Protein AF-A0AAN0LY32-F1 (afdb_monomer)

Secondary structure (DSSP, 8-state):
-HHHHHHHHHHHHHHHHHHHHHTT--HHHHHHHHHHTTS-GGGGTTSSEEEEEEEEEHHHHHHGGGGTTSSEEEEEEEE-SSEEEEEEEEEGGGHHHHHHHHHHTT-EE----

Radius of gyration: 16.96 Å; Cα contacts (8 Å, |Δi|>4): 120; chains: 1; bounding box: 46×37×41 Å

pLDDT: mean 83.25, std 14.58, range [47.28, 97.12]

Nearest PDB structures (foldseek):
  4dl0-assembly2_C  TM=7.419E-01  e=6.358E-03  Saccharomyces cerevisiae S288C
  7uzj-assembly1_G  TM=5.264E-01  e=7.307E-03  Rattus norvegicus
  4yb5-assembly1_A  TM=5.906E-01  e=1.905E+00  Campylobacter jejuni RM1221
  4yb5-assembly1_F  TM=4.664E-01  e=1.092E+00  Campylobacter jejuni RM1221
  4yb5-assembly1_D  TM=4.673E-01  e=1.442E+00  Campylobacter jejuni RM1221

Sequence (113 aa):
MKKILQQAEAVCDKNVAIATTISTLHKDDKIALENLQSYPLDELDEGFITFKFGRMPLNSFQKLTLYHSEEFVFTELHRNKHNAWIIYVCLKSKEEHFAEFFESMYFEPITIP

Structure (mmCIF, N/CA/C/O backbone):
data_AF-A0AAN0LY32-F1
#
_entry.id   AF-A0AAN0LY32-F1
#
loop_
_atom_site.group_PDB
_atom_site.id
_atom_site.type_symbol
_atom_site.label_atom_id
_atom_site.label_alt_id
_atom_site.label_comp_id
_atom_site.label_asym_id
_atom_site.label_entity_id
_atom_site.label_seq_id
_atom_site.pdbx_PDB_ins_code
_atom_site.Cartn_x
_atom_site.Cartn_y
_atom_site.Cartn_z
_atom_site.occupancy
_atom_site.B_iso_or_equiv
_atom_site.auth_seq_id
_atom_site.auth_comp_id
_atom_site.auth_asym_id
_atom_site.auth_atom_id
_atom_site.pdbx_PDB_model_num
ATOM 1 N N . MET A 1 1 ? -30.640 20.966 -23.816 1.00 54.25 1 MET A N 1
ATOM 2 C CA . MET A 1 1 ? -29.313 21.173 -24.441 1.00 54.25 1 MET A CA 1
ATOM 3 C C . MET A 1 1 ? -28.191 21.371 -23.418 1.00 54.25 1 MET A C 1
ATOM 5 O O . MET A 1 1 ? -27.308 20.530 -23.398 1.00 54.25 1 MET A O 1
ATOM 9 N N . LYS A 1 2 ? -28.239 22.366 -22.512 1.00 56.28 2 LYS A N 1
ATOM 10 C CA . LYS A 1 2 ? -27.163 22.611 -21.516 1.00 56.28 2 LYS A CA 1
ATOM 11 C C . LYS A 1 2 ? -26.788 21.411 -20.618 1.00 56.28 2 LYS A C 1
ATOM 13 O O . LYS A 1 2 ? -25.610 21.175 -20.407 1.00 56.28 2 LYS A O 1
ATOM 18 N N . LYS A 1 3 ? -27.764 20.616 -20.152 1.00 58.16 3 LYS A N 1
ATOM 19 C CA . LYS A 1 3 ? -27.505 19.432 -19.299 1.00 58.16 3 LYS A CA 1
ATOM 20 C C . LYS A 1 3 ? -26.723 18.305 -19.991 1.00 58.16 3 LYS A C 1
ATOM 22 O O . LYS A 1 3 ? -25.967 17.614 -19.327 1.00 58.16 3 LYS A O 1
ATOM 27 N N . ILE A 1 4 ? -26.904 18.127 -21.302 1.00 65.81 4 ILE A N 1
ATOM 28 C CA . ILE A 1 4 ? -26.255 17.047 -22.067 1.00 65.81 4 ILE A CA 1
ATOM 29 C C . ILE A 1 4 ? -24.785 17.400 -22.328 1.00 65.81 4 ILE A C 1
ATOM 31 O O . ILE A 1 4 ? -23.925 16.540 -22.197 1.00 65.81 4 ILE A O 1
ATOM 35 N N . LEU A 1 5 ? -24.497 18.676 -22.612 1.00 59.41 5 LEU A N 1
ATOM 36 C CA . LEU A 1 5 ? -23.128 19.189 -22.730 1.00 59.41 5 LEU A CA 1
ATOM 37 C C . LEU A 1 5 ? -22.355 19.054 -21.411 1.00 59.41 5 LEU A C 1
ATOM 39 O O . LEU A 1 5 ? -21.271 18.489 -21.419 1.00 59.41 5 LEU A O 1
ATOM 43 N N . GLN A 1 6 ? -22.953 19.434 -20.276 1.00 67.56 6 GLN A N 1
ATOM 44 C CA . GLN A 1 6 ? -22.310 19.269 -18.962 1.00 67.56 6 GLN A CA 1
ATOM 45 C C . GLN A 1 6 ? -22.045 17.803 -18.590 1.00 67.56 6 GLN A C 1
ATOM 47 O O . GLN A 1 6 ? -21.030 17.494 -17.974 1.00 67.56 6 GLN A O 1
ATOM 52 N N . GLN A 1 7 ? -22.948 16.883 -18.947 1.00 65.94 7 GLN A N 1
ATOM 53 C CA . GLN A 1 7 ? -22.720 15.453 -18.721 1.00 65.94 7 GLN A CA 1
ATOM 54 C C . GLN A 1 7 ? -21.620 14.900 -19.632 1.00 65.94 7 GLN A C 1
ATOM 56 O O . GLN A 1 7 ? -20.812 14.097 -19.176 1.00 65.94 7 GLN A O 1
ATOM 61 N N . ALA A 1 8 ? -21.561 15.339 -20.891 1.00 67.19 8 ALA A N 1
ATOM 62 C CA . ALA A 1 8 ? -20.515 14.932 -21.824 1.00 67.19 8 ALA A CA 1
ATOM 63 C C . ALA A 1 8 ? -19.129 15.461 -21.412 1.00 67.19 8 ALA A C 1
ATOM 65 O O . ALA A 1 8 ? -18.156 14.714 -21.483 1.00 67.19 8 ALA A O 1
ATOM 66 N N . GLU A 1 9 ? -19.046 16.701 -20.918 1.00 71.00 9 GLU A N 1
ATOM 67 C CA . GLU A 1 9 ? -17.817 17.296 -20.370 1.00 71.00 9 GLU A CA 1
ATOM 68 C C . GLU A 1 9 ? -17.324 16.515 -19.145 1.00 71.00 9 GLU A C 1
ATOM 70 O O . GLU A 1 9 ? -16.193 16.041 -19.138 1.00 71.00 9 GLU A O 1
ATOM 75 N N . ALA A 1 10 ? -18.203 16.240 -18.174 1.00 70.94 10 ALA A N 1
ATOM 76 C CA . ALA A 1 10 ? -17.839 15.478 -16.977 1.00 70.94 10 ALA A CA 1
ATOM 77 C C . ALA A 1 10 ? -17.388 14.035 -17.278 1.00 70.94 10 ALA A C 1
ATOM 79 O O . ALA A 1 10 ? -16.571 13.471 -16.549 1.00 70.94 10 ALA A O 1
ATOM 80 N N . VAL A 1 11 ? -17.926 13.414 -18.331 1.00 72.94 11 VAL A N 1
ATOM 81 C CA . VAL A 1 11 ? -17.486 12.088 -18.794 1.00 72.94 11 VAL A CA 1
ATOM 82 C C . VAL A 1 11 ? -16.127 12.180 -19.490 1.00 72.94 11 VAL A C 1
ATOM 84 O O . VAL A 1 11 ? -15.276 11.326 -19.259 1.00 72.94 11 VAL A O 1
ATOM 87 N N . CYS A 1 12 ? -15.895 13.220 -20.294 1.00 66.25 12 CYS A N 1
ATOM 88 C CA . CYS A 1 12 ? -14.607 13.451 -20.944 1.00 66.25 12 CYS A CA 1
ATOM 89 C C . CYS A 1 12 ? -13.501 13.697 -19.909 1.00 66.25 12 CYS A C 1
ATOM 91 O O . CYS A 1 12 ? -12.467 13.041 -19.965 1.00 66.25 12 CYS A O 1
ATOM 93 N N . ASP A 1 13 ? -13.756 14.536 -18.904 1.00 69.31 13 ASP A N 1
ATOM 94 C CA . ASP A 1 13 ? -12.797 14.849 -17.840 1.00 69.31 13 ASP A CA 1
ATOM 95 C C . ASP A 1 13 ? -12.443 13.612 -17.005 1.00 69.31 13 ASP A C 1
ATOM 97 O O . ASP A 1 13 ? -11.271 13.362 -16.720 1.00 69.31 13 ASP A O 1
ATOM 101 N N . LYS A 1 14 ? -13.439 12.776 -16.673 1.00 62.91 14 LYS A N 1
ATOM 102 C CA . LYS A 1 14 ? -13.203 11.485 -16.008 1.00 62.91 14 LYS A CA 1
ATOM 103 C C . LYS A 1 14 ? -12.377 10.544 -16.87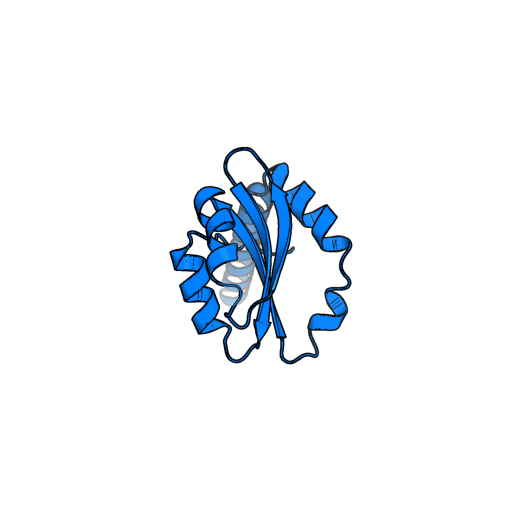7 1.00 62.91 14 LYS A C 1
ATOM 105 O O . LYS A 1 14 ? -11.436 9.937 -16.381 1.00 62.91 14 LYS A O 1
ATOM 110 N N . ASN A 1 15 ? -12.690 10.446 -18.166 1.00 55.72 15 ASN A N 1
ATOM 111 C CA . ASN A 1 15 ? -11.966 9.575 -19.087 1.00 55.72 15 ASN A CA 1
ATOM 112 C C . ASN A 1 15 ? -10.530 10.060 -19.335 1.00 55.72 15 ASN A C 1
ATOM 114 O O . ASN A 1 15 ? -9.633 9.234 -19.464 1.00 55.72 15 ASN A O 1
ATOM 118 N N . VAL A 1 16 ? -10.289 11.374 -19.346 1.00 63.53 16 VAL A N 1
ATOM 119 C CA . VAL A 1 16 ? -8.947 11.967 -19.439 1.00 63.53 16 VAL A CA 1
ATOM 120 C C . VAL A 1 16 ? -8.164 11.740 -18.149 1.00 63.53 16 VAL A C 1
ATOM 122 O O . VAL A 1 16 ? -6.997 11.364 -18.222 1.00 63.53 16 VAL A O 1
ATOM 125 N N . ALA A 1 17 ? -8.786 11.883 -16.976 1.00 56.47 17 ALA A N 1
ATOM 126 C CA . ALA A 1 17 ? -8.147 11.563 -15.701 1.00 56.47 17 ALA A CA 1
ATOM 127 C C . ALA A 1 17 ? -7.769 10.073 -15.621 1.00 56.47 17 ALA A C 1
ATOM 129 O O . ALA A 1 17 ? -6.624 9.749 -15.320 1.00 56.47 17 ALA A O 1
ATOM 130 N N . ILE A 1 18 ? -8.683 9.173 -15.997 1.00 56.47 18 ILE A N 1
ATOM 131 C CA . ILE A 1 18 ? -8.439 7.725 -16.069 1.00 56.47 18 ILE A CA 1
ATOM 132 C C . ILE A 1 18 ? -7.329 7.405 -17.082 1.00 56.47 18 ILE A C 1
ATOM 134 O O . ILE A 1 18 ? -6.408 6.657 -16.764 1.00 56.47 18 ILE A O 1
ATOM 138 N N . ALA A 1 19 ? -7.354 8.004 -18.276 1.00 50.38 19 ALA A N 1
ATOM 139 C CA . ALA A 1 19 ? -6.316 7.811 -19.288 1.00 50.38 19 ALA A CA 1
ATOM 140 C C . ALA A 1 19 ? -4.949 8.351 -18.838 1.00 50.38 19 ALA A C 1
ATOM 142 O O . ALA A 1 19 ? -3.926 7.745 -19.147 1.00 50.38 19 ALA A O 1
ATOM 143 N N . THR A 1 20 ? -4.919 9.445 -18.074 1.00 48.84 20 THR A N 1
ATOM 144 C CA . THR A 1 20 ? -3.680 10.012 -17.522 1.00 48.84 20 THR A CA 1
ATOM 145 C C . THR A 1 20 ? -3.105 9.104 -16.432 1.00 48.84 20 THR A C 1
ATOM 147 O O . THR A 1 20 ? -1.913 8.813 -16.464 1.00 48.84 20 THR A O 1
ATOM 150 N N . THR A 1 21 ? -3.947 8.552 -15.552 1.00 49.12 21 THR A N 1
ATOM 151 C CA . THR A 1 21 ? -3.539 7.572 -14.529 1.00 49.12 21 THR A CA 1
ATOM 152 C C . THR A 1 21 ? -3.051 6.255 -15.150 1.00 49.12 21 THR A C 1
ATOM 154 O O . THR A 1 21 ? -1.990 5.747 -14.783 1.00 49.12 21 THR A O 1
ATOM 157 N N . ILE A 1 22 ? -3.760 5.724 -16.154 1.00 51.31 22 ILE A N 1
ATOM 158 C CA . ILE A 1 22 ? -3.358 4.511 -16.893 1.00 51.31 22 ILE A CA 1
ATOM 159 C C . ILE A 1 22 ? -2.063 4.753 -17.694 1.00 51.31 22 ILE A C 1
ATOM 161 O O . ILE A 1 22 ? -1.229 3.854 -17.811 1.00 51.31 22 ILE A O 1
ATOM 165 N N . SER A 1 23 ? -1.847 5.974 -18.194 1.00 47.28 23 SER A N 1
ATOM 166 C CA . SER A 1 23 ? -0.624 6.382 -18.899 1.00 47.28 23 SER A CA 1
ATOM 167 C C . SER A 1 23 ? 0.603 6.530 -17.984 1.00 47.28 23 SER A C 1
ATOM 169 O O . SER A 1 23 ? 1.716 6.619 -18.503 1.00 47.28 23 SER A O 1
ATOM 171 N N . THR A 1 24 ? 0.439 6.551 -16.656 1.00 55.69 24 THR A N 1
ATOM 172 C CA . THR A 1 24 ? 1.545 6.694 -15.684 1.00 55.69 24 THR A CA 1
ATOM 173 C C . THR A 1 24 ? 2.018 5.390 -15.041 1.00 55.69 24 THR A C 1
ATOM 175 O O . THR A 1 24 ? 2.996 5.420 -14.295 1.00 55.69 24 THR A O 1
ATOM 178 N N . LEU A 1 25 ? 1.384 4.248 -15.336 1.00 63.34 25 LEU A N 1
ATOM 179 C CA . LEU A 1 25 ? 1.822 2.951 -14.810 1.00 63.34 25 LEU A CA 1
ATOM 180 C C . LEU A 1 25 ? 3.132 2.521 -15.483 1.00 63.34 25 LEU A C 1
ATOM 182 O O . LEU A 1 25 ? 3.166 2.049 -16.626 1.00 63.34 25 LEU A O 1
ATOM 186 N N . HIS A 1 26 ? 4.228 2.699 -14.752 1.00 75.25 26 HIS A N 1
ATOM 187 C CA . HIS A 1 26 ? 5.556 2.266 -15.141 1.00 75.25 26 HIS A CA 1
ATOM 188 C C . HIS A 1 26 ? 5.622 0.736 -15.222 1.00 75.25 26 HIS A C 1
ATOM 190 O O . HIS A 1 26 ? 4.806 0.006 -14.662 1.00 75.25 26 HIS A O 1
ATOM 196 N N . LYS A 1 27 ? 6.642 0.225 -15.919 1.00 87.44 27 LYS A N 1
ATOM 197 C CA . LYS A 1 27 ? 6.880 -1.219 -16.074 1.00 87.44 27 LYS A CA 1
ATOM 198 C C . LYS A 1 27 ? 6.856 -1.975 -14.735 1.00 87.44 27 LYS A C 1
ATOM 200 O O . LYS A 1 27 ? 6.335 -3.080 -14.683 1.00 87.44 27 LYS A O 1
ATOM 205 N N . ASP A 1 28 ? 7.397 -1.369 -13.682 1.00 91.56 28 ASP A N 1
ATOM 206 C CA . ASP A 1 28 ? 7.434 -1.954 -12.340 1.00 91.56 28 ASP A CA 1
ATOM 207 C C . ASP A 1 28 ? 6.045 -2.029 -11.680 1.00 91.56 28 ASP A C 1
ATOM 209 O O . ASP A 1 28 ? 5.755 -3.014 -11.004 1.00 91.56 28 ASP A O 1
ATOM 213 N N . ASP A 1 29 ? 5.161 -1.053 -11.931 1.00 89.94 29 ASP A N 1
ATOM 214 C CA . ASP A 1 29 ? 3.790 -1.069 -11.404 1.00 89.94 29 ASP A CA 1
ATOM 215 C C . ASP A 1 29 ? 3.010 -2.263 -11.979 1.00 89.94 29 ASP A C 1
ATOM 217 O O . ASP A 1 29 ? 2.258 -2.921 -11.265 1.00 89.94 29 ASP A O 1
ATOM 221 N N . LYS A 1 30 ? 3.242 -2.598 -13.258 1.00 89.62 30 LYS A N 1
ATOM 222 C CA . LYS A 1 30 ? 2.623 -3.764 -13.912 1.00 89.62 30 LYS A CA 1
ATOM 223 C C . LYS A 1 30 ? 3.068 -5.085 -13.289 1.00 89.62 30 LYS A C 1
ATOM 225 O O . LYS A 1 30 ? 2.222 -5.923 -13.014 1.00 89.62 30 LYS A O 1
ATOM 230 N N . ILE A 1 31 ? 4.365 -5.243 -13.016 1.00 93.12 31 ILE A N 1
ATOM 231 C CA . ILE A 1 31 ? 4.904 -6.448 -12.360 1.00 93.12 31 ILE A CA 1
ATOM 232 C C . ILE A 1 31 ? 4.287 -6.610 -10.966 1.00 93.12 31 ILE A C 1
ATOM 234 O O . ILE A 1 31 ? 3.867 -7.698 -10.582 1.00 93.12 31 ILE A O 1
ATOM 238 N N . ALA A 1 32 ? 4.197 -5.513 -10.210 1.00 94.06 32 ALA A N 1
ATOM 239 C CA . ALA A 1 32 ? 3.587 -5.532 -8.889 1.00 94.06 32 ALA A CA 1
ATOM 240 C C . ALA A 1 32 ? 2.092 -5.893 -8.937 1.00 94.06 32 ALA A C 1
ATOM 242 O O . ALA A 1 32 ? 1.632 -6.660 -8.094 1.00 94.06 32 ALA A O 1
ATOM 243 N N . LEU A 1 33 ? 1.352 -5.386 -9.929 1.00 91.31 33 LEU A N 1
ATOM 244 C CA . LEU A 1 33 ? -0.058 -5.725 -10.149 1.00 91.31 33 LEU A CA 1
ATOM 245 C C . LEU A 1 33 ? -0.250 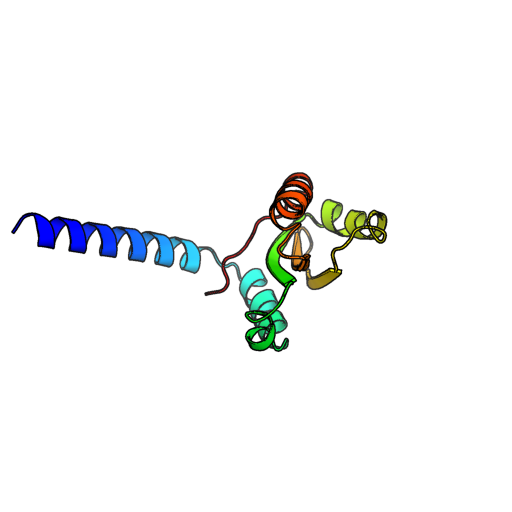-7.194 -10.551 1.00 91.31 33 LEU A C 1
ATOM 247 O O . LEU A 1 33 ? -1.157 -7.841 -10.039 1.00 91.31 33 LEU A O 1
ATOM 251 N N . GLU A 1 34 ? 0.608 -7.742 -11.413 1.00 91.25 34 GLU A N 1
ATOM 252 C CA . GLU A 1 34 ? 0.586 -9.169 -11.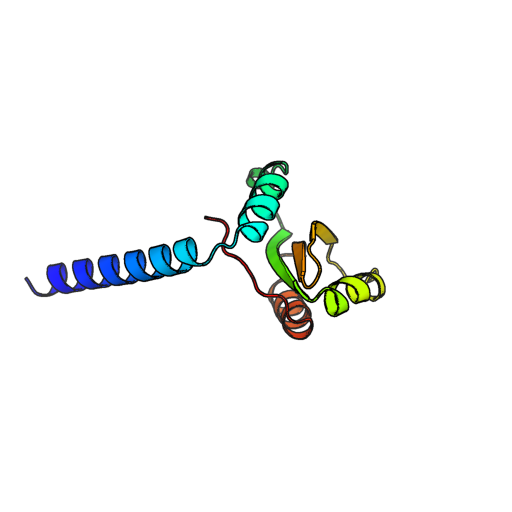771 1.00 91.25 34 GLU A CA 1
ATOM 253 C C . GLU A 1 34 ? 0.796 -10.054 -10.534 1.00 91.25 34 GLU A C 1
ATOM 255 O O . GLU A 1 34 ? 0.059 -11.015 -10.316 1.00 91.25 34 GLU A O 1
ATOM 260 N N . ASN A 1 35 ? 1.745 -9.689 -9.667 1.00 93.06 35 ASN A N 1
ATOM 261 C CA . ASN A 1 35 ? 1.961 -10.396 -8.406 1.00 93.06 35 ASN A CA 1
ATOM 262 C C . ASN A 1 35 ? 0.779 -10.220 -7.440 1.00 93.06 35 ASN A C 1
ATOM 264 O O . ASN A 1 35 ? 0.422 -11.162 -6.733 1.00 93.06 35 ASN A O 1
ATOM 268 N N . LEU A 1 36 ? 0.140 -9.049 -7.426 1.00 91.25 36 LEU A N 1
ATOM 269 C CA . LEU A 1 36 ? -1.035 -8.780 -6.600 1.00 91.25 36 LEU A CA 1
ATOM 270 C C . LEU A 1 36 ? -2.250 -9.628 -7.008 1.00 91.25 36 LEU A C 1
ATOM 272 O O . LEU A 1 36 ? -2.972 -10.108 -6.141 1.00 91.25 36 LEU A O 1
ATOM 276 N N . GLN A 1 37 ? -2.444 -9.869 -8.307 1.00 87.88 37 GLN A N 1
ATOM 277 C CA . GLN A 1 37 ? -3.535 -10.705 -8.829 1.00 87.88 37 GLN A CA 1
ATOM 278 C C . GLN A 1 37 ? -3.454 -12.174 -8.390 1.00 87.88 37 GLN A C 1
ATOM 280 O O . GLN A 1 37 ? -4.438 -12.899 -8.499 1.00 87.88 37 GLN A O 1
ATOM 285 N N . SER A 1 38 ? -2.304 -12.630 -7.882 1.00 87.75 38 SER A N 1
ATOM 286 C CA . SER A 1 38 ? -2.182 -13.975 -7.304 1.00 87.75 38 SER A CA 1
ATOM 287 C C . SER A 1 38 ? -2.902 -14.131 -5.956 1.00 87.75 38 SER A C 1
ATOM 289 O O . SER A 1 38 ? -3.106 -15.258 -5.504 1.00 87.75 38 SER A O 1
ATOM 291 N N . TYR A 1 39 ? -3.302 -13.023 -5.323 1.00 86.44 39 TYR A N 1
ATOM 292 C CA . TYR A 1 39 ? -4.039 -13.019 -4.062 1.00 86.44 39 TYR A CA 1
ATOM 293 C C . TYR A 1 39 ? -5.557 -12.977 -4.307 1.00 86.44 39 TYR A C 1
ATOM 295 O O . TYR A 1 39 ? -6.011 -12.227 -5.173 1.00 86.44 39 TYR A O 1
ATOM 303 N N . PRO A 1 40 ? -6.366 -13.712 -3.520 1.00 81.38 40 PRO A N 1
ATOM 304 C CA . PRO A 1 40 ? -7.826 -13.695 -3.623 1.00 81.38 40 PRO A CA 1
ATOM 305 C C . PRO A 1 40 ? -8.411 -12.431 -2.965 1.00 81.38 40 PRO A C 1
ATOM 307 O O . PRO A 1 40 ? -9.032 -12.492 -1.906 1.00 81.38 40 PRO A O 1
ATOM 310 N N . LEU A 1 41 ? -8.169 -11.258 -3.558 1.00 80.19 41 LEU A N 1
ATOM 311 C CA . LEU A 1 41 ? -8.610 -9.975 -2.991 1.00 80.19 41 LEU A CA 1
ATOM 312 C C . LEU A 1 41 ? -10.129 -9.782 -3.035 1.00 80.19 41 LEU A C 1
ATOM 314 O O . LEU A 1 41 ? -10.661 -9.048 -2.207 1.00 80.19 41 LEU A O 1
ATOM 318 N N . ASP A 1 42 ? -10.818 -10.456 -3.958 1.00 76.75 42 ASP A N 1
ATOM 319 C CA . ASP A 1 42 ? -12.274 -10.365 -4.129 1.00 76.75 42 ASP A CA 1
ATOM 320 C C . ASP A 1 42 ? -13.041 -10.776 -2.857 1.00 76.75 42 ASP A C 1
ATOM 322 O O . ASP A 1 42 ? -14.142 -10.295 -2.605 1.00 76.75 42 ASP A O 1
ATOM 326 N N . GLU A 1 43 ? -12.444 -11.622 -2.011 1.00 71.44 43 GLU A N 1
ATOM 327 C CA . GLU A 1 43 ? -13.034 -12.060 -0.740 1.00 71.44 43 GLU A CA 1
ATOM 328 C C . GLU A 1 43 ? -12.887 -11.020 0.389 1.00 71.44 43 GLU A C 1
ATOM 330 O O . GLU A 1 43 ? -13.513 -11.147 1.443 1.00 71.44 43 GLU A O 1
ATOM 335 N N . LEU A 1 44 ? -12.065 -9.979 0.206 1.00 72.25 44 LEU A N 1
ATOM 336 C CA . LEU A 1 44 ? -11.784 -8.983 1.248 1.00 72.25 44 LEU A CA 1
ATOM 337 C C . LEU A 1 44 ? -12.891 -7.927 1.387 1.00 72.25 44 LEU A C 1
ATOM 339 O O . LEU A 1 44 ? -12.981 -7.270 2.429 1.00 72.25 44 LEU A O 1
ATOM 343 N N . ASP A 1 45 ? -13.736 -7.760 0.368 1.00 61.91 45 ASP A N 1
ATOM 344 C CA . ASP A 1 45 ? -14.685 -6.642 0.284 1.00 61.91 45 ASP A CA 1
ATOM 345 C C . ASP A 1 45 ? -15.821 -6.743 1.331 1.00 61.91 45 ASP A C 1
ATOM 347 O O . ASP A 1 45 ? -16.318 -5.735 1.847 1.00 61.91 45 ASP A O 1
ATOM 351 N N . GLU A 1 46 ? -16.147 -7.960 1.780 1.00 64.19 46 GLU A N 1
ATOM 352 C CA . GLU A 1 46 ? -17.209 -8.236 2.763 1.00 64.19 46 GLU A CA 1
ATOM 353 C C . GLU A 1 46 ? -16.761 -8.109 4.243 1.00 64.19 46 GLU A C 1
ATOM 355 O O . GLU A 1 46 ? -17.543 -8.366 5.161 1.00 64.19 46 GLU A O 1
ATOM 360 N N . GLY A 1 47 ? -15.514 -7.693 4.514 1.00 71.44 47 GLY A N 1
ATOM 361 C CA . GLY A 1 47 ? -14.883 -7.816 5.841 1.00 71.44 47 GLY A CA 1
ATOM 362 C C . GLY A 1 47 ? -14.727 -6.544 6.697 1.00 71.44 47 GLY A C 1
ATOM 363 O O . GLY A 1 47 ? -15.077 -5.428 6.311 1.00 71.44 47 GLY A O 1
ATOM 364 N N . PHE A 1 48 ? -14.121 -6.719 7.884 1.00 85.88 48 PHE A N 1
ATOM 365 C CA . PHE A 1 48 ? -13.663 -5.658 8.810 1.00 85.88 48 PHE A CA 1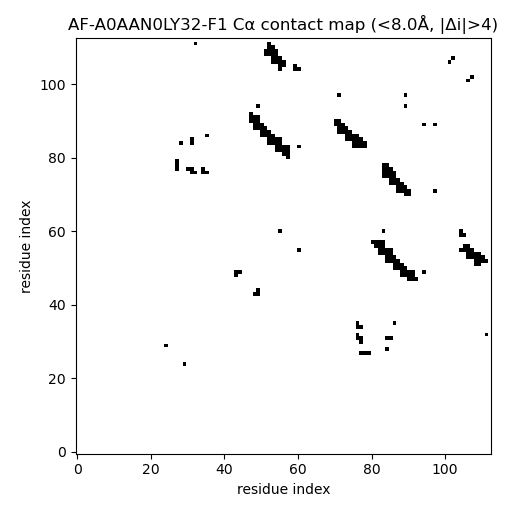
ATOM 366 C C . PHE A 1 48 ? -12.299 -5.059 8.437 1.00 85.88 48 PHE A C 1
ATOM 368 O O . PHE A 1 48 ? -11.782 -4.196 9.149 1.00 85.88 48 PHE A O 1
ATOM 375 N N . ILE A 1 49 ? -11.702 -5.535 7.349 1.00 89.44 49 ILE A N 1
ATOM 376 C CA . ILE A 1 49 ? -10.363 -5.170 6.895 1.00 89.44 49 ILE A CA 1
ATOM 377 C C . ILE A 1 49 ? -10.441 -4.366 5.604 1.00 89.44 49 ILE A C 1
ATOM 379 O O . ILE A 1 49 ? -11.366 -4.520 4.814 1.00 89.44 49 ILE A O 1
ATOM 383 N N . THR A 1 50 ? -9.480 -3.478 5.423 1.00 90.31 50 THR A N 1
ATOM 384 C CA . THR A 1 50 ? -9.259 -2.693 4.212 1.00 90.31 50 THR A CA 1
ATOM 385 C C . THR A 1 50 ? -7.815 -2.888 3.790 1.00 90.31 50 THR A C 1
ATOM 387 O O . THR A 1 50 ? -6.963 -3.250 4.609 1.00 90.31 50 THR A O 1
ATOM 390 N N . PHE A 1 51 ? -7.530 -2.656 2.518 1.00 91.88 51 PHE A N 1
ATOM 391 C CA . PHE A 1 51 ? -6.180 -2.754 2.001 1.00 91.88 51 PHE A CA 1
ATOM 392 C C . PHE A 1 51 ? -5.866 -1.591 1.073 1.00 91.88 51 PHE A C 1
ATOM 394 O O . PHE A 1 51 ? -6.752 -1.023 0.432 1.00 91.88 51 PHE A O 1
ATOM 401 N N . LYS A 1 52 ? -4.583 -1.242 0.988 1.00 93.75 52 LYS A N 1
ATOM 402 C CA . LYS A 1 52 ? -4.072 -0.293 -0.003 1.00 93.75 52 LYS A CA 1
ATOM 403 C C . LYS A 1 52 ? -2.870 -0.897 -0.704 1.00 93.75 52 LYS A C 1
ATOM 405 O O . LYS A 1 52 ? -1.989 -1.485 -0.077 1.00 93.75 52 LYS A O 1
ATOM 410 N N . PHE A 1 53 ? -2.847 -0.711 -2.014 1.00 94.50 53 PHE A N 1
ATOM 411 C CA . PHE A 1 53 ? -1.726 -1.040 -2.875 1.00 94.50 53 PHE A CA 1
ATOM 412 C C . PHE A 1 53 ? -1.003 0.245 -3.273 1.00 94.50 53 PHE A C 1
ATOM 414 O O . PHE A 1 53 ? -1.628 1.284 -3.494 1.00 94.50 53 PHE A O 1
ATOM 421 N N . GLY A 1 54 ? 0.319 0.185 -3.347 1.00 95.00 54 GLY A N 1
ATOM 422 C CA . GLY A 1 54 ? 1.119 1.333 -3.731 1.00 95.00 54 GLY A CA 1
ATOM 423 C C . GLY A 1 54 ? 2.606 1.059 -3.647 1.00 95.00 54 GLY A C 1
ATOM 424 O O . GLY A 1 54 ? 3.048 -0.083 -3.501 1.00 95.00 54 GLY A O 1
ATOM 425 N N . ARG A 1 55 ? 3.385 2.130 -3.742 1.00 95.56 55 ARG A N 1
ATOM 426 C CA . ARG A 1 55 ? 4.847 2.077 -3.711 1.00 95.56 55 ARG A CA 1
ATOM 427 C C . ARG A 1 55 ? 5.412 3.034 -2.680 1.00 95.56 55 ARG A C 1
ATOM 429 O O . ARG A 1 55 ? 4.791 4.035 -2.348 1.00 95.56 55 ARG A O 1
ATOM 436 N N . MET A 1 56 ? 6.615 2.749 -2.203 1.00 96.00 56 MET A N 1
ATOM 437 C CA . MET A 1 56 ? 7.331 3.641 -1.298 1.00 96.00 56 MET A CA 1
ATOM 438 C C . MET A 1 56 ? 8.851 3.516 -1.459 1.00 96.00 56 MET A C 1
ATOM 440 O O . MET A 1 56 ? 9.333 2.476 -1.924 1.00 96.00 56 MET A O 1
ATOM 444 N N . PRO A 1 57 ? 9.629 4.526 -1.029 1.00 96.56 57 PRO A N 1
ATOM 445 C CA . PRO A 1 57 ? 11.083 4.458 -1.035 1.00 96.56 57 PRO A CA 1
ATOM 446 C C . PRO A 1 57 ? 11.618 3.283 -0.215 1.00 96.56 57 PRO A C 1
ATOM 448 O O . PRO A 1 57 ? 11.148 2.999 0.888 1.00 96.56 57 PRO A O 1
ATOM 451 N N . LEU A 1 58 ? 12.680 2.644 -0.707 1.00 94.50 58 LEU A N 1
ATOM 452 C CA . LEU A 1 58 ? 13.288 1.469 -0.076 1.00 94.50 58 LEU A CA 1
ATOM 453 C C . LEU A 1 58 ? 13.728 1.720 1.371 1.00 94.50 58 LEU A C 1
ATOM 455 O O . LEU A 1 58 ? 13.566 0.862 2.238 1.00 94.50 58 LEU A O 1
ATOM 459 N N . ASN A 1 59 ? 14.256 2.919 1.624 1.00 93.25 59 ASN A N 1
ATOM 460 C CA . ASN A 1 59 ? 14.687 3.354 2.950 1.00 93.25 59 ASN A CA 1
ATOM 461 C C . ASN A 1 59 ? 13.512 3.445 3.932 1.00 93.25 59 ASN A C 1
ATOM 463 O O . ASN A 1 59 ? 13.697 3.210 5.124 1.00 93.25 59 ASN A O 1
ATOM 467 N N . SER A 1 60 ? 12.316 3.798 3.453 1.00 94.44 60 SER A N 1
ATOM 468 C CA . SER A 1 60 ? 11.097 3.794 4.264 1.00 94.44 60 SER A CA 1
ATOM 469 C C . SER A 1 60 ? 10.581 2.373 4.46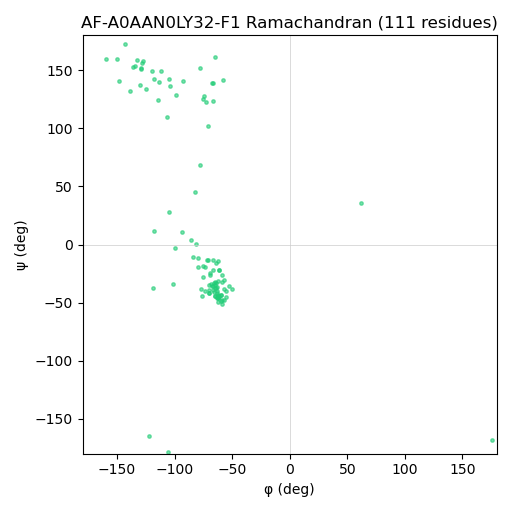1 1.00 94.44 60 SER A C 1
ATOM 471 O O . SER A 1 60 ? 10.284 1.987 5.586 1.00 94.44 60 SER A O 1
ATOM 473 N N . PHE A 1 61 ? 10.562 1.563 3.401 1.00 94.81 61 PHE A N 1
ATOM 474 C CA . PHE A 1 61 ? 10.131 0.167 3.472 1.00 94.81 61 PHE A CA 1
ATOM 475 C C . PHE A 1 61 ? 10.918 -0.640 4.518 1.00 94.81 61 PHE A C 1
ATOM 477 O O . PHE A 1 61 ?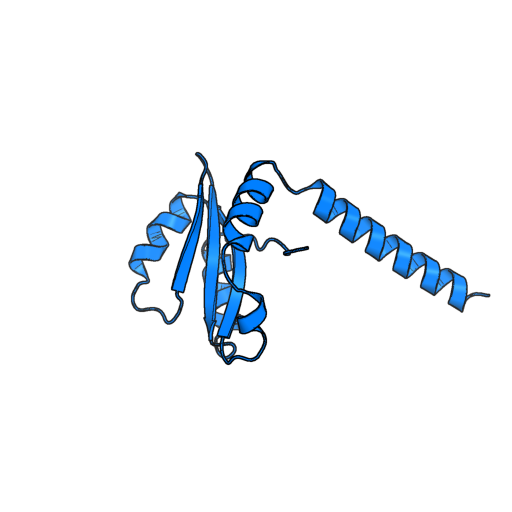 10.333 -1.349 5.331 1.00 94.81 61 PHE A O 1
ATOM 484 N N . GLN A 1 62 ? 12.247 -0.498 4.560 1.00 92.88 62 GLN A N 1
ATOM 485 C CA . GLN A 1 62 ? 13.091 -1.215 5.528 1.00 92.88 62 GLN A CA 1
ATOM 486 C C . GLN A 1 62 ? 12.723 -0.905 6.987 1.00 92.88 62 GLN A C 1
ATOM 488 O O . GLN A 1 62 ? 12.822 -1.777 7.853 1.00 92.88 62 GLN A O 1
ATOM 493 N N . LYS A 1 63 ? 12.250 0.315 7.258 1.00 92.88 63 LYS A N 1
ATOM 494 C CA . LYS A 1 63 ? 11.831 0.745 8.594 1.00 92.88 63 LYS A CA 1
ATOM 495 C C . LYS A 1 63 ? 10.497 0.137 9.024 1.00 92.88 63 LYS A C 1
ATOM 497 O O . LYS A 1 63 ? 10.259 0.096 10.222 1.00 92.88 63 LYS A O 1
ATOM 502 N N . LEU A 1 64 ? 9.660 -0.374 8.112 1.00 90.31 64 LEU A N 1
ATOM 503 C CA . LEU A 1 64 ? 8.380 -1.008 8.476 1.00 90.31 64 LEU A CA 1
ATOM 504 C C . LEU A 1 64 ? 8.570 -2.182 9.445 1.00 90.31 64 LEU A C 1
ATOM 506 O O . LEU A 1 64 ? 7.737 -2.407 10.314 1.00 90.31 64 LEU A O 1
ATOM 510 N N . THR A 1 65 ? 9.707 -2.877 9.362 1.00 84.81 65 THR A N 1
ATOM 511 C CA . THR A 1 65 ? 10.062 -3.968 10.288 1.00 84.81 65 THR A CA 1
ATOM 512 C C . THR A 1 65 ? 10.187 -3.518 11.753 1.00 84.81 65 THR A C 1
ATOM 514 O O . THR A 1 65 ? 10.025 -4.323 12.671 1.00 84.81 65 THR A O 1
ATOM 517 N N . LEU A 1 66 ? 10.419 -2.223 11.993 1.00 89.00 66 LEU A N 1
ATOM 518 C CA . LEU A 1 66 ? 10.471 -1.631 13.333 1.00 89.00 66 LEU A CA 1
ATOM 519 C C . LEU A 1 66 ? 9.076 -1.467 13.954 1.00 89.00 66 LEU A C 1
ATOM 521 O O . LEU A 1 66 ? 8.974 -1.358 15.170 1.00 89.00 66 LEU A O 1
ATOM 525 N N . TYR A 1 67 ? 8.022 -1.501 13.137 1.00 85.94 67 TYR A N 1
ATOM 526 C CA . TYR A 1 67 ? 6.625 -1.293 13.527 1.00 85.94 67 TYR A CA 1
ATOM 527 C C . TYR A 1 67 ? 5.831 -2.607 13.558 1.00 85.94 67 TYR A C 1
ATOM 529 O O . TYR A 1 67 ? 4.624 -2.621 13.364 1.00 85.94 67 TYR A O 1
ATOM 537 N N . HIS A 1 68 ? 6.499 -3.734 13.814 1.00 73.25 68 HIS A N 1
ATOM 538 C CA . HIS A 1 68 ? 5.872 -5.063 13.876 1.00 73.25 68 HIS A CA 1
ATOM 539 C C . HIS A 1 68 ? 4.818 -5.213 14.990 1.00 73.25 68 HIS A C 1
ATOM 541 O O . HIS A 1 68 ? 4.088 -6.200 14.997 1.00 73.25 68 HIS A O 1
ATOM 547 N N . SER A 1 69 ? 4.762 -4.280 15.948 1.00 76.25 69 SER A N 1
ATOM 548 C CA . SER A 1 69 ? 3.739 -4.224 17.000 1.00 76.25 69 SER A CA 1
ATOM 549 C C . SER A 1 69 ? 2.449 -3.520 16.573 1.00 76.25 69 SER A C 1
ATOM 551 O O . SER A 1 69 ? 1.475 -3.556 17.320 1.00 76.25 69 SER A O 1
ATOM 553 N N . GLU A 1 70 ? 2.450 -2.851 15.422 1.00 87.06 70 GLU A N 1
ATOM 554 C CA . GLU A 1 70 ? 1.286 -2.138 14.907 1.00 87.06 70 GLU A CA 1
ATOM 555 C C . GLU A 1 70 ? 0.266 -3.098 14.284 1.00 87.06 70 GLU A C 1
ATOM 557 O O . GLU A 1 70 ? 0.601 -4.160 13.759 1.00 87.06 70 GLU A O 1
ATOM 562 N N . GLU A 1 71 ? -1.007 -2.708 14.306 1.00 90.19 71 GLU A N 1
ATOM 563 C CA . GLU A 1 71 ? -2.127 -3.524 13.815 1.00 90.19 71 GLU A CA 1
ATOM 564 C C . GLU A 1 71 ? -2.317 -3.430 12.290 1.00 90.19 71 GLU A C 1
ATOM 566 O O . GLU A 1 71 ? -3.438 -3.296 11.788 1.00 90.19 71 GLU A O 1
ATOM 571 N N . PHE A 1 72 ? -1.214 -3.521 11.546 1.00 92.69 72 PHE A N 1
ATOM 572 C CA . PHE A 1 72 ? -1.222 -3.696 10.098 1.00 92.69 72 PHE A CA 1
ATOM 573 C C . PHE A 1 72 ? -0.332 -4.867 9.684 1.00 92.69 72 PHE A C 1
ATOM 575 O O . PHE A 1 72 ? 0.668 -5.187 10.322 1.00 92.69 72 PHE A O 1
ATOM 582 N N . VAL A 1 73 ? -0.682 -5.495 8.566 1.00 92.38 73 VAL A N 1
ATOM 583 C CA . VAL A 1 73 ? 0.158 -6.495 7.899 1.00 92.38 73 VAL A CA 1
ATOM 584 C C . VAL A 1 73 ? 0.501 -5.968 6.518 1.00 92.38 73 VAL A C 1
ATOM 586 O O . VAL A 1 73 ? -0.336 -5.345 5.872 1.00 92.38 73 VAL A O 1
ATOM 589 N N . PHE A 1 74 ? 1.722 -6.203 6.046 1.00 94.00 74 PHE A N 1
ATOM 590 C CA . PHE A 1 74 ? 2.128 -5.814 4.700 1.00 94.00 74 PHE A CA 1
ATOM 591 C C . PHE A 1 74 ? 2.841 -6.953 3.985 1.00 94.00 74 PHE A C 1
ATOM 593 O O . PHE A 1 74 ? 3.364 -7.881 4.601 1.00 94.00 74 PHE A O 1
ATOM 600 N N . THR A 1 75 ? 2.857 -6.890 2.661 1.00 93.75 75 THR A N 1
ATOM 601 C CA . THR A 1 75 ? 3.564 -7.842 1.806 1.00 93.75 75 THR A CA 1
ATOM 602 C C . THR A 1 75 ? 4.245 -7.096 0.670 1.00 93.75 75 THR A C 1
ATOM 604 O O . THR A 1 75 ? 3.632 -6.248 0.022 1.00 93.75 75 THR A O 1
ATOM 607 N N . GLU A 1 76 ? 5.524 -7.405 0.441 1.00 95.81 76 GLU A N 1
ATOM 608 C CA . GLU A 1 76 ? 6.268 -6.918 -0.722 1.00 95.81 76 GLU A CA 1
ATOM 609 C C . GLU A 1 76 ? 5.829 -7.689 -1.968 1.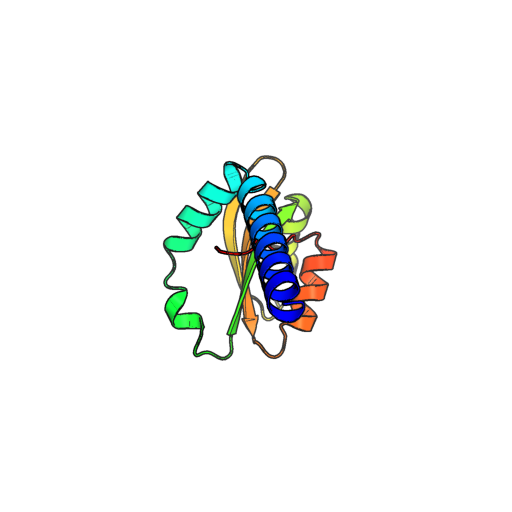00 95.81 76 GLU A C 1
ATOM 611 O O . GLU A 1 76 ? 5.876 -8.916 -2.003 1.00 95.81 76 GLU A O 1
ATOM 616 N N . LEU A 1 77 ? 5.400 -6.949 -2.987 1.00 96.12 77 LEU A N 1
ATOM 617 C CA . LEU A 1 77 ? 4.946 -7.482 -4.270 1.00 96.12 77 LEU A CA 1
ATOM 618 C C . LEU A 1 77 ? 6.027 -7.343 -5.336 1.00 96.12 77 LEU A C 1
ATOM 620 O O . LEU A 1 77 ? 6.132 -8.179 -6.225 1.00 96.12 77 LEU A O 1
ATOM 624 N N . HIS A 1 78 ? 6.822 -6.277 -5.270 1.00 96.50 78 HIS A N 1
ATOM 625 C CA . HIS A 1 78 ? 7.931 -6.027 -6.187 1.00 96.50 78 HIS A CA 1
ATOM 626 C C . HIS A 1 78 ? 8.922 -5.042 -5.572 1.00 96.50 78 HIS A C 1
ATOM 628 O O . HIS A 1 78 ? 8.583 -4.259 -4.684 1.00 96.50 78 HIS A O 1
ATOM 634 N N . ARG A 1 79 ? 10.149 -5.033 -6.087 1.00 96.00 79 ARG A N 1
ATOM 635 C CA . ARG A 1 79 ? 11.219 -4.137 -5.656 1.00 96.00 79 ARG A CA 1
ATOM 636 C C . ARG A 1 79 ? 12.134 -3.798 -6.814 1.00 96.00 79 ARG A C 1
ATOM 638 O O . ARG A 1 79 ? 12.555 -4.666 -7.576 1.00 96.00 79 ARG A O 1
ATOM 645 N N . ASN A 1 80 ? 12.553 -2.539 -6.860 1.00 94.12 80 ASN A N 1
ATOM 646 C CA . ASN A 1 80 ? 13.682 -2.105 -7.670 1.00 94.12 80 ASN A CA 1
ATOM 647 C C . ASN A 1 80 ? 14.757 -1.430 -6.791 1.00 94.12 80 ASN A C 1
ATOM 649 O O . ASN A 1 80 ? 14.775 -1.578 -5.569 1.00 94.12 80 ASN A O 1
ATOM 653 N N . LYS A 1 81 ? 15.702 -0.712 -7.411 1.00 91.44 81 LYS A N 1
ATOM 654 C CA . LYS A 1 81 ? 16.808 -0.050 -6.693 1.00 91.44 81 LYS A CA 1
ATOM 655 C C . LYS A 1 81 ? 16.364 1.090 -5.768 1.00 91.44 81 LYS A C 1
ATOM 657 O O . LYS A 1 81 ? 17.123 1.457 -4.878 1.00 91.44 81 LYS A O 1
ATOM 662 N N . HIS A 1 82 ? 15.189 1.668 -5.998 1.00 91.94 82 HIS A N 1
ATOM 663 C CA . HIS A 1 82 ? 14.732 2.886 -5.329 1.00 91.94 82 HIS A CA 1
ATOM 664 C C . HIS A 1 82 ? 13.455 2.672 -4.522 1.00 91.94 82 HIS A C 1
ATOM 666 O O . HIS A 1 82 ? 13.340 3.226 -3.431 1.00 91.94 82 HIS A O 1
ATOM 672 N N . ASN A 1 83 ? 12.536 1.850 -5.025 1.00 95.38 83 ASN A N 1
ATOM 673 C CA . ASN A 1 83 ? 11.195 1.685 -4.485 1.00 95.38 83 ASN A CA 1
ATOM 674 C C . ASN A 1 83 ? 10.851 0.212 -4.252 1.00 95.38 83 ASN A C 1
ATOM 676 O O . ASN A 1 83 ? 11.340 -0.682 -4.950 1.00 95.38 83 ASN A O 1
ATOM 680 N N . ALA A 1 84 ? 9.972 -0.006 -3.281 1.00 96.62 84 ALA A N 1
ATOM 681 C CA . ALA A 1 84 ? 9.257 -1.253 -3.064 1.00 96.62 84 ALA A CA 1
ATOM 682 C C . ALA A 1 84 ? 7.764 -1.020 -3.313 1.00 96.62 84 ALA A C 1
ATOM 684 O O . ALA A 1 84 ? 7.220 0.010 -2.912 1.00 96.62 84 ALA A O 1
ATOM 685 N N . TRP A 1 85 ? 7.121 -1.984 -3.960 1.00 97.12 85 TRP A N 1
ATOM 686 C CA . TRP A 1 85 ? 5.678 -2.057 -4.125 1.00 97.12 85 TRP A CA 1
ATOM 687 C C . TRP A 1 85 ? 5.130 -3.003 -3.086 1.00 97.12 85 TRP A C 1
ATOM 689 O O . TRP A 1 85 ? 5.612 -4.131 -2.953 1.00 97.12 85 TRP A O 1
ATOM 699 N N . ILE A 1 86 ? 4.124 -2.541 -2.360 1.00 96.00 86 ILE A N 1
ATOM 700 C CA . ILE A 1 86 ? 3.531 -3.301 -1.275 1.00 96.00 86 ILE A CA 1
ATOM 701 C C . ILE A 1 86 ? 2.014 -3.241 -1.351 1.00 96.00 86 ILE A C 1
ATOM 703 O O . ILE A 1 86 ? 1.428 -2.273 -1.839 1.00 96.00 86 ILE A O 1
ATOM 707 N N . ILE A 1 87 ? 1.397 -4.276 -0.802 1.00 94.44 87 ILE A N 1
ATOM 708 C CA . ILE A 1 87 ? 0.047 -4.200 -0.263 1.00 94.44 87 ILE A CA 1
ATOM 709 C C . ILE A 1 87 ? 0.163 -4.160 1.255 1.00 94.44 87 ILE A C 1
ATOM 711 O O . ILE A 1 87 ? 0.950 -4.914 1.834 1.00 94.44 87 ILE A O 1
ATOM 715 N N . TYR A 1 88 ? -0.606 -3.289 1.898 1.00 94.38 88 TYR A N 1
ATOM 716 C CA . TYR A 1 88 ? -0.848 -3.389 3.331 1.00 94.38 88 TYR A CA 1
ATOM 717 C C . TYR A 1 88 ? -2.333 -3.559 3.609 1.00 94.38 88 TYR A C 1
ATOM 719 O O . TYR A 1 88 ? -3.180 -3.070 2.861 1.00 94.38 88 TYR A O 1
ATOM 727 N N . VAL A 1 89 ? -2.621 -4.264 4.694 1.00 92.56 89 VAL A N 1
ATOM 728 C CA . VAL A 1 89 ? -3.956 -4.583 5.185 1.00 92.56 89 VAL A CA 1
ATOM 729 C C . VAL A 1 89 ? -4.052 -4.103 6.624 1.00 92.56 89 VAL A C 1
ATOM 731 O O . VAL A 1 89 ? -3.159 -4.359 7.435 1.00 92.56 89 VAL A O 1
ATOM 734 N N . CYS A 1 90 ? -5.142 -3.421 6.949 1.00 93.38 90 CYS A N 1
ATOM 735 C CA . CYS A 1 90 ? -5.457 -2.998 8.306 1.00 93.38 90 CYS A CA 1
ATOM 736 C C . CYS A 1 90 ? -6.965 -3.096 8.561 1.00 93.38 90 CYS A C 1
ATOM 738 O O . CYS A 1 90 ? -7.755 -3.380 7.659 1.00 93.38 90 CYS A O 1
ATOM 740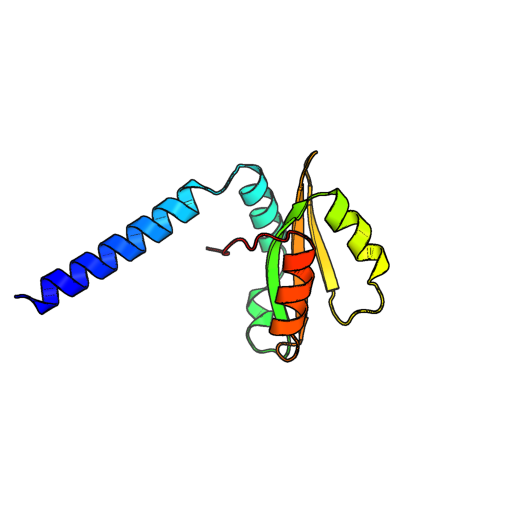 N N . LEU A 1 91 ? -7.384 -2.883 9.807 1.00 92.44 91 LEU A N 1
ATOM 741 C CA . LEU A 1 91 ? -8.806 -2.789 10.134 1.00 92.44 91 LEU A CA 1
ATOM 742 C C . LEU A 1 91 ? -9.411 -1.521 9.517 1.00 92.44 91 LEU A C 1
ATOM 744 O O . LEU A 1 91 ? -8.823 -0.445 9.623 1.00 92.44 91 LEU A O 1
ATOM 748 N N . LYS A 1 92 ? -10.632 -1.618 8.976 1.00 92.62 92 LYS A N 1
ATOM 749 C CA . LYS A 1 92 ? -11.404 -0.472 8.451 1.00 92.62 92 LYS A CA 1
ATOM 750 C C . LYS A 1 92 ? -11.517 0.664 9.477 1.00 92.62 92 LYS A C 1
ATOM 752 O O . LYS A 1 92 ? -11.435 1.832 9.122 1.00 92.62 92 LYS A O 1
ATOM 757 N N . SER A 1 93 ? -11.635 0.335 10.767 1.00 93.19 93 SER A N 1
ATOM 758 C CA . SER A 1 93 ? -11.698 1.320 11.859 1.00 93.19 93 SER A CA 1
ATOM 759 C C . SER A 1 93 ? -10.404 2.116 12.080 1.00 93.19 93 SER A C 1
ATOM 761 O O . SER A 1 93 ? -10.435 3.110 12.800 1.00 93.19 93 SER A O 1
ATOM 763 N N . LYS A 1 94 ? -9.279 1.688 11.495 1.00 93.69 94 LYS A N 1
ATOM 764 C CA . LYS A 1 94 ? -7.955 2.322 11.609 1.00 93.69 94 LYS A CA 1
ATOM 765 C C . LYS A 1 94 ? -7.422 2.819 10.266 1.00 93.69 94 LYS A C 1
ATOM 767 O O . LYS A 1 94 ? -6.247 3.163 10.175 1.00 93.69 94 LYS A O 1
ATOM 772 N N . GLU A 1 95 ? -8.265 2.856 9.233 1.00 93.25 95 GLU A N 1
ATOM 773 C CA . GLU A 1 95 ? -7.854 3.242 7.882 1.00 93.25 95 GLU A CA 1
ATOM 774 C C . GLU A 1 95 ? -7.221 4.636 7.851 1.00 93.25 95 GLU A C 1
ATOM 776 O O . GLU A 1 95 ? -6.132 4.787 7.313 1.00 93.25 95 GLU A O 1
ATOM 781 N N . GLU A 1 96 ? -7.859 5.628 8.477 1.00 94.50 96 GLU A N 1
ATOM 782 C CA . GLU A 1 96 ? -7.364 7.011 8.514 1.00 94.50 96 GLU A CA 1
ATOM 783 C C . GLU A 1 96 ? -6.017 7.112 9.244 1.00 94.50 96 GLU A C 1
ATOM 785 O O . GLU A 1 96 ? -5.064 7.678 8.716 1.00 94.50 96 GLU A O 1
ATOM 790 N N . HIS A 1 97 ? -5.896 6.455 10.402 1.00 94.94 97 HIS A N 1
ATOM 791 C CA . HIS A 1 97 ? -4.652 6.421 11.170 1.00 94.94 97 HIS A CA 1
ATOM 792 C C . HIS A 1 97 ? -3.488 5.826 10.366 1.00 94.94 97 HIS A C 1
ATOM 794 O O . HIS A 1 97 ? -2.395 6.392 10.319 1.00 94.94 97 HIS A O 1
ATOM 800 N N . PHE A 1 98 ? -3.717 4.684 9.712 1.00 95.06 98 PHE A N 1
ATOM 801 C CA . PHE A 1 98 ? -2.667 4.056 8.920 1.00 95.06 98 PHE A CA 1
ATOM 802 C C . PHE A 1 98 ? -2.418 4.779 7.597 1.00 95.06 98 PHE A C 1
ATOM 804 O O . PHE A 1 98 ? -1.281 4.775 7.133 1.00 95.06 98 PHE A O 1
ATOM 811 N N . ALA A 1 99 ? -3.409 5.460 7.020 1.00 94.88 99 ALA A N 1
ATOM 812 C CA . ALA A 1 99 ? -3.189 6.321 5.864 1.00 94.88 99 ALA A CA 1
ATOM 813 C C . ALA A 1 99 ? -2.183 7.437 6.193 1.00 94.88 99 ALA A C 1
ATOM 815 O O . ALA A 1 99 ? -1.197 7.579 5.472 1.00 94.88 99 ALA A O 1
ATOM 816 N N . GLU A 1 100 ? -2.359 8.137 7.318 1.00 95.94 100 GLU A N 1
ATOM 817 C CA . GLU A 1 100 ? -1.416 9.162 7.792 1.00 95.94 100 GLU A CA 1
ATOM 818 C C . GLU A 1 100 ? -0.026 8.576 8.088 1.00 95.94 100 GLU A C 1
ATOM 820 O O . GLU A 1 100 ? 1.003 9.139 7.701 1.00 95.94 100 GLU A O 1
ATOM 825 N N . PHE A 1 101 ? 0.025 7.411 8.744 1.00 94.75 101 PHE A N 1
ATOM 826 C CA . PHE A 1 101 ? 1.282 6.715 9.022 1.00 94.75 101 PHE A CA 1
ATOM 827 C C . PHE A 1 101 ? 2.042 6.383 7.732 1.00 94.75 101 PHE A C 1
ATOM 829 O O . PHE A 1 101 ? 3.222 6.715 7.603 1.00 94.75 101 PHE A O 1
ATOM 836 N N . PHE A 1 102 ? 1.383 5.759 6.756 1.00 95.62 102 PHE A N 1
ATOM 837 C CA . PHE A 1 102 ? 2.016 5.389 5.493 1.00 95.62 102 PHE A CA 1
ATOM 838 C C . PHE A 1 102 ? 2.384 6.622 4.656 1.00 95.62 102 PHE A C 1
ATOM 840 O O . PHE A 1 102 ? 3.459 6.634 4.051 1.00 95.62 102 PHE A O 1
ATOM 847 N N . GLU A 1 103 ? 1.578 7.685 4.681 1.00 95.56 103 GLU A N 1
ATOM 848 C CA . GLU A 1 103 ? 1.919 8.972 4.062 1.00 95.56 103 GLU A CA 1
ATOM 849 C C . GLU A 1 103 ? 3.206 9.559 4.665 1.00 95.56 103 GLU A C 1
ATOM 851 O O . GLU A 1 103 ? 4.114 9.944 3.925 1.00 95.56 103 GLU A O 1
ATOM 856 N N . SER A 1 104 ? 3.363 9.517 5.995 1.00 94.50 104 SER A N 1
ATOM 857 C CA . SER A 1 104 ? 4.598 9.950 6.674 1.00 94.50 104 SER A CA 1
ATOM 858 C C . SER A 1 104 ? 5.835 9.130 6.273 1.00 94.50 104 SER A C 1
ATOM 860 O O . SER A 1 104 ? 6.973 9.595 6.372 1.00 94.50 104 SER A O 1
ATOM 862 N N . MET A 1 105 ? 5.608 7.914 5.769 1.00 94.12 105 MET A N 1
ATOM 863 C CA . MET A 1 105 ? 6.626 7.001 5.253 1.00 94.12 105 MET A CA 1
ATOM 864 C C . MET A 1 105 ? 6.829 7.136 3.736 1.00 94.12 105 MET A C 1
ATOM 866 O O . MET A 1 105 ? 7.566 6.339 3.144 1.00 94.12 105 MET A O 1
ATOM 870 N N . TYR A 1 106 ? 6.249 8.168 3.118 1.00 95.19 106 TYR A N 1
ATOM 871 C CA . TYR A 1 106 ? 6.296 8.449 1.681 1.00 95.19 106 TYR A CA 1
ATOM 872 C C . TYR A 1 106 ? 5.662 7.342 0.830 1.00 95.19 106 TYR A C 1
ATOM 874 O O . TYR A 1 106 ? 6.161 7.006 -0.245 1.00 95.19 106 TYR A O 1
ATOM 882 N N . PHE A 1 107 ? 4.592 6.727 1.330 1.00 95.81 107 PHE A N 1
ATOM 883 C CA . PHE A 1 107 ? 3.798 5.792 0.549 1.00 95.81 107 PHE A CA 1
ATOM 884 C C . PHE A 1 107 ? 2.928 6.535 -0.470 1.00 95.81 107 PHE A C 1
ATOM 886 O O . PHE A 1 107 ? 2.161 7.428 -0.121 1.00 95.81 107 PHE A O 1
ATOM 893 N N . GLU A 1 108 ? 3.022 6.121 -1.728 1.00 94.31 108 GLU A N 1
ATOM 894 C CA . GLU A 1 108 ? 2.208 6.606 -2.837 1.00 94.31 108 GLU A CA 1
ATOM 895 C C . GLU A 1 108 ? 1.189 5.521 -3.218 1.00 94.31 108 GLU A C 1
ATOM 897 O O . GLU A 1 108 ? 1.587 4.477 -3.755 1.00 94.31 108 GLU A O 1
ATOM 902 N N . PRO A 1 109 ? -0.116 5.725 -2.953 1.00 92.69 109 PRO A N 1
ATOM 903 C CA . PRO A 1 109 ? -1.140 4.764 -3.333 1.00 92.69 109 PRO A CA 1
ATOM 904 C C . PRO A 1 109 ? -1.272 4.684 -4.858 1.00 92.69 109 PRO A C 1
ATOM 906 O O . PRO A 1 109 ? -1.267 5.698 -5.555 1.00 92.69 109 PRO A O 1
ATOM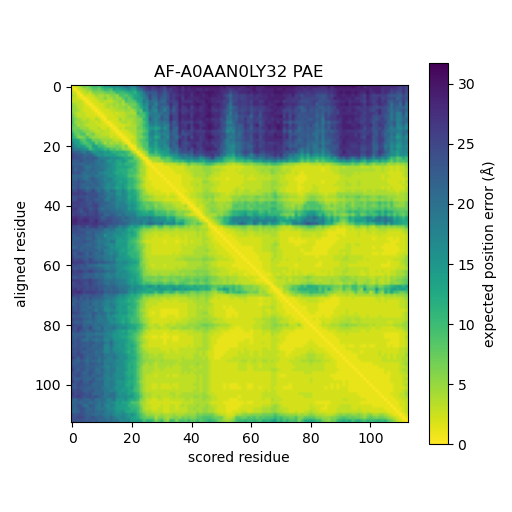 909 N N . ILE A 1 110 ? -1.436 3.466 -5.370 1.00 90.94 110 ILE A N 1
ATOM 910 C CA . ILE A 1 110 ? -1.700 3.196 -6.783 1.00 90.94 110 ILE A CA 1
ATOM 911 C C . ILE A 1 110 ? -3.102 2.605 -6.882 1.00 90.94 110 ILE A C 1
ATOM 913 O O . ILE A 1 110 ? -3.420 1.607 -6.235 1.00 90.94 110 ILE A O 1
ATOM 917 N N . THR A 1 111 ? -3.952 3.228 -7.696 1.00 84.00 111 THR A N 1
ATOM 918 C CA . THR A 1 111 ? -5.299 2.719 -7.954 1.00 84.00 111 THR A CA 1
ATOM 919 C C . THR A 1 111 ? -5.207 1.400 -8.711 1.00 84.00 111 THR A C 1
ATOM 921 O O . THR A 1 111 ? -4.609 1.338 -9.786 1.00 84.00 111 THR A O 1
ATOM 924 N N . ILE A 1 112 ? -5.805 0.354 -8.143 1.00 76.81 112 ILE A N 1
ATOM 925 C CA . ILE A 1 112 ? -6.015 -0.909 -8.846 1.00 76.81 112 ILE A CA 1
ATOM 926 C C . ILE A 1 112 ? -7.127 -0.654 -9.879 1.00 76.81 112 ILE A C 1
ATOM 928 O O . ILE A 1 112 ? -8.175 -0.134 -9.486 1.00 76.81 112 ILE A O 1
ATOM 932 N N . PRO A 1 113 ? -6.870 -0.900 -11.176 1.00 64.12 113 PRO A N 1
ATOM 933 C CA . PRO A 1 113 ? -7.810 -0.604 -12.254 1.00 64.12 113 PRO A CA 1
ATOM 934 C C . PRO A 1 113 ? -9.033 -1.525 -12.272 1.00 64.12 113 PRO A C 1
ATOM 936 O O . PRO A 1 113 ? -8.926 -2.668 -11.775 1.00 64.12 113 PRO A O 1
#

Solvent-accessible surface area (backbone atoms only — not comparable to full-atom values): 6480 Å² total; per-residue (Å²): 111,73,71,59,53,56,51,52,49,56,51,50,54,50,52,50,53,52,50,51,57,63,71,63,63,47,77,65,53,53,53,23,50,58,51,51,66,75,50,80,62,83,72,44,77,87,54,71,49,40,73,51,40,29,36,25,39,43,79,41,56,67,51,52,71,78,49,72,88,48,85,60,50,74,46,82,48,36,73,63,99,58,38,33,28,34,41,37,37,32,41,52,94,44,45,69,63,49,48,54,53,41,45,77,45,53,45,46,78,48,84,82,130

Mean predicted aligned error: 9.88 Å

Foldseek 3Di:
DVVVVVVVVVVVVVVVVVVVLVVPCDPQNVQLLVLVVVDPCVVVPPDQKDKFKFKAFPVLVVCVVVVPVDQKDKDFSDDDPTMTIMMMMHGPVCVVVVVVVVVVSVTDTRDDD